Protein AF-0000000078593266 (afdb_homodimer)

Secondary structure (DSSP, 8-state):
--EEEEEE-TTS-GGG--HHHHHHHHH-SEEEEEHHHHHHTGGGSTTSEEEEE-TT-HHHHHHHHHHHTTTSEEEEEEB--/--EEEEEE-TTS-GGG--HHHHHHHHH-SEEEEEHHHHHHTGGGSTTSEEEEE-TT-HHHHHHHHHHHTTTSEEEEEEB--

Sequence (162 aa):
MGKLYIVGIGPGSIENMTLRAANAIEKSEIIIGYNKYLEMISQLIQGKEIFSTGMKGEIERCKKAIELSKSKIVSIVSTGDMGKLYIVGIGPGSIENMTLRAANAIEKSEIIIGYNKYLEMISQLIQGKEIFSTGMKGEIERCKKAIELSKSKIVSIVSTGD

Structure (mmCIF, N/CA/C/O backbone):
data_AF-0000000078593266-model_v1
#
loop_
_entity.id
_entity.type
_entity.pdbx_description
1 polymer 'Cobalt-precorrin-3b C17-methyltransferase'
#
loop_
_atom_site.group_PDB
_atom_site.id
_atom_site.type_symbol
_atom_site.label_atom_id
_atom_site.label_alt_id
_atom_site.label_comp_id
_atom_site.label_asym_id
_atom_site.label_entity_id
_atom_site.label_seq_id
_atom_site.pdbx_PDB_ins_code
_atom_site.Cartn_x
_atom_site.Cartn_y
_atom_site.Cartn_z
_atom_site.occupancy
_atom_site.B_iso_or_equiv
_atom_site.auth_seq_id
_atom_site.auth_comp_id
_atom_site.auth_asym_id
_atom_site.auth_atom_id
_atom_site.pdbx_PDB_model_num
ATOM 1 N N . MET A 1 1 ? -6.539 -20.094 1.615 1 81.06 1 MET A N 1
ATOM 2 C CA . MET A 1 1 ? -7.168 -18.844 2.025 1 81.06 1 MET A CA 1
ATOM 3 C C . MET A 1 1 ? -6.434 -17.641 1.439 1 81.06 1 MET A C 1
ATOM 5 O O . MET A 1 1 ? -5.227 -17.703 1.199 1 81.06 1 MET A O 1
ATOM 9 N N . GLY A 1 2 ? -7.207 -16.562 0.859 1 94.44 2 GLY A N 1
ATOM 10 C CA . GLY A 1 2 ? -6.605 -15.414 0.204 1 94.44 2 GLY A CA 1
ATOM 11 C C . GLY A 1 2 ? -5.852 -14.508 1.161 1 94.44 2 GLY A C 1
ATOM 12 O O . GLY A 1 2 ? -6.004 -14.617 2.379 1 94.44 2 GLY A O 1
ATOM 13 N N . LYS A 1 3 ? -4.93 -13.781 0.673 1 95.94 3 LYS A N 1
ATOM 14 C CA . LYS A 1 3 ? -4.098 -12.867 1.45 1 95.94 3 LYS A CA 1
ATOM 15 C C . LYS A 1 3 ? -3.729 -11.633 0.633 1 95.94 3 LYS A C 1
ATOM 17 O O . LYS A 1 3 ? -3.504 -11.727 -0.576 1 95.94 3 LYS A O 1
ATOM 22 N N . LEU A 1 4 ? -3.686 -10.578 1.435 1 96.75 4 LEU A N 1
ATOM 23 C CA . LEU A 1 4 ? -3.254 -9.328 0.816 1 96.75 4 LEU A CA 1
ATOM 24 C C . LEU A 1 4 ? -2.014 -8.781 1.511 1 96.75 4 LEU A C 1
ATOM 26 O O . LEU A 1 4 ? -1.978 -8.68 2.738 1 96.75 4 LEU A O 1
ATOM 30 N N . TYR A 1 5 ? -0.986 -8.438 0.732 1 94.75 5 TYR A N 1
ATOM 31 C CA . TYR A 1 5 ? 0.208 -7.734 1.183 1 94.75 5 TYR A CA 1
ATOM 32 C C . TYR A 1 5 ? 0.279 -6.34 0.574 1 94.75 5 TYR A C 1
ATOM 34 O O . TYR A 1 5 ? -0.043 -6.148 -0.601 1 94.75 5 TYR A O 1
ATOM 42 N N . ILE A 1 6 ? 0.629 -5.43 1.397 1 94.25 6 ILE A N 1
ATOM 43 C CA . 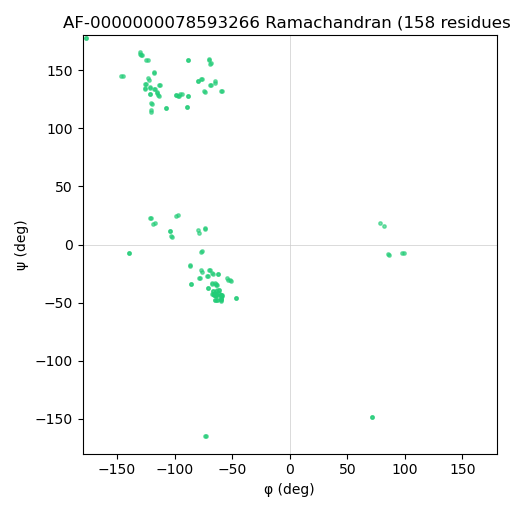ILE A 1 6 ? 1.047 -4.125 0.892 1 94.25 6 ILE A CA 1
ATOM 44 C C . ILE A 1 6 ? 2.559 -3.973 1.049 1 94.25 6 ILE A C 1
ATOM 46 O O . ILE A 1 6 ? 3.074 -3.951 2.168 1 94.25 6 ILE A O 1
ATOM 50 N N . VAL A 1 7 ? 3.215 -3.824 -0.114 1 91.44 7 VAL A N 1
ATOM 51 C CA . VAL A 1 7 ? 4.664 -4 -0.148 1 91.44 7 VAL A CA 1
ATOM 52 C C . VAL A 1 7 ? 5.328 -2.713 -0.63 1 91.44 7 VAL A C 1
ATOM 54 O O . VAL A 1 7 ? 5.059 -2.244 -1.738 1 91.44 7 VAL A O 1
ATOM 57 N N . GLY A 1 8 ? 6.168 -2.227 0.227 1 90.06 8 GLY A N 1
ATOM 58 C CA . GLY A 1 8 ? 7.074 -1.179 -0.214 1 90.06 8 GLY A CA 1
ATOM 59 C C . GLY A 1 8 ? 8.367 -1.715 -0.793 1 90.06 8 GLY A C 1
ATOM 60 O O . GLY A 1 8 ? 9.109 -2.432 -0.115 1 90.06 8 GLY A O 1
ATOM 61 N N . ILE A 1 9 ? 8.688 -1.212 -2.047 1 86.06 9 ILE A N 1
ATOM 62 C CA . ILE A 1 9 ? 9.867 -1.791 -2.688 1 86.06 9 ILE A CA 1
ATOM 63 C C . ILE A 1 9 ? 11.039 -0.816 -2.594 1 86.06 9 ILE A C 1
ATOM 65 O O . ILE A 1 9 ? 12.055 -0.994 -3.266 1 86.06 9 ILE A O 1
ATOM 69 N N . GLY A 1 10 ? 10.883 0.194 -1.8 1 77.56 10 GLY A N 1
ATOM 70 C CA . GLY A 1 10 ? 11.969 1.137 -1.612 1 77.56 10 GLY A CA 1
ATOM 71 C C . GLY A 1 10 ? 12.219 2.01 -2.828 1 77.56 10 GLY A C 1
ATOM 72 O O . GLY A 1 10 ? 11.281 2.398 -3.521 1 77.56 10 GLY A O 1
ATOM 73 N N . PRO A 1 11 ? 13.539 2.434 -3.051 1 73 11 PRO A N 1
ATOM 74 C CA . PRO A 1 11 ? 13.844 3.348 -4.152 1 73 11 PRO A CA 1
ATOM 75 C C . PRO A 1 11 ? 13.789 2.666 -5.52 1 73 11 PRO A C 1
ATOM 77 O O . PRO A 1 11 ? 14.133 3.275 -6.531 1 73 11 PRO A O 1
ATOM 80 N N . GLY A 1 12 ? 13.195 1.419 -5.586 1 69.44 12 GLY A N 1
ATOM 81 C CA . GLY A 1 12 ? 12.977 0.8 -6.883 1 69.44 12 GLY A CA 1
ATOM 82 C C . GLY A 1 12 ? 14.031 -0.229 -7.242 1 69.44 12 GLY A C 1
ATOM 83 O O . GLY A 1 12 ? 13.977 -0.83 -8.32 1 69.44 12 GLY A O 1
ATOM 84 N N . SER A 1 13 ? 15.047 -0.295 -6.41 1 72.94 13 SER A N 1
ATOM 85 C CA . SER A 1 13 ? 16.016 -1.334 -6.734 1 72.94 13 SER A CA 1
ATOM 86 C C . SER A 1 13 ? 15.742 -2.613 -5.953 1 72.94 13 SER A C 1
ATOM 88 O O . SER A 1 13 ? 15.484 -2.566 -4.746 1 72.94 13 SER A O 1
ATOM 90 N N . ILE A 1 14 ? 15.711 -3.674 -6.746 1 80.38 14 ILE A N 1
ATOM 91 C CA . ILE A 1 14 ? 15.523 -4.992 -6.156 1 80.38 14 ILE A CA 1
ATOM 92 C C . ILE A 1 14 ? 16.578 -5.227 -5.066 1 80.38 14 ILE A C 1
ATOM 94 O O . ILE A 1 14 ? 16.281 -5.844 -4.039 1 80.38 14 ILE A O 1
ATOM 98 N N . GLU A 1 15 ? 17.688 -4.543 -5.328 1 78.5 15 GLU A N 1
ATOM 99 C CA . GLU A 1 15 ? 18.797 -4.73 -4.402 1 78.5 15 GLU A CA 1
ATOM 100 C C . GLU A 1 15 ? 18.5 -4.098 -3.047 1 78.5 15 GLU A C 1
ATOM 102 O O . GLU A 1 15 ? 19.078 -4.488 -2.031 1 78.5 15 GLU A O 1
ATOM 107 N N . ASN A 1 16 ? 17.641 -3.209 -3.014 1 75.94 16 ASN A N 1
ATOM 108 C CA . ASN A 1 16 ? 17.359 -2.486 -1.781 1 75.94 16 ASN A CA 1
ATOM 109 C C . ASN A 1 16 ? 16.062 -2.975 -1.139 1 75.94 16 ASN A C 1
ATOM 111 O O . ASN A 1 16 ? 15.617 -2.426 -0.13 1 75.94 16 ASN A O 1
ATOM 115 N N . MET A 1 17 ? 15.578 -4.02 -1.746 1 83.06 17 MET A N 1
ATOM 116 C CA . MET A 1 17 ? 14.32 -4.547 -1.216 1 83.06 17 MET A CA 1
ATOM 117 C C . MET A 1 17 ? 14.57 -5.402 0.022 1 83.06 17 MET A C 1
ATOM 119 O O . MET A 1 17 ? 15.562 -6.141 0.083 1 83.06 17 MET A O 1
ATOM 123 N N . THR A 1 18 ? 13.68 -5.234 0.927 1 83.38 18 THR A N 1
ATOM 124 C CA . THR A 1 18 ? 13.781 -6.07 2.117 1 83.38 18 THR A CA 1
ATOM 125 C C . THR A 1 18 ? 13.438 -7.52 1.792 1 83.38 18 THR A C 1
ATOM 127 O O . THR A 1 18 ? 12.734 -7.789 0.814 1 83.38 18 THR A O 1
ATOM 130 N N . LEU A 1 19 ? 13.898 -8.367 2.664 1 85.25 19 LEU A N 1
ATOM 131 C CA . LEU A 1 19 ? 13.562 -9.781 2.496 1 85.25 19 LEU A CA 1
ATOM 132 C C . LEU A 1 19 ? 12.062 -10 2.633 1 85.25 19 LEU A C 1
ATOM 134 O O . LEU A 1 19 ? 11.484 -10.812 1.913 1 85.25 19 LEU A O 1
ATOM 138 N N . ARG A 1 20 ? 11.508 -9.258 3.461 1 85.5 20 ARG A N 1
ATOM 139 C CA . ARG A 1 20 ? 10.07 -9.391 3.674 1 85.5 20 ARG A CA 1
ATOM 140 C C . ARG A 1 20 ? 9.297 -9.016 2.418 1 85.5 20 ARG A C 1
ATOM 142 O O . ARG A 1 20 ? 8.352 -9.711 2.033 1 85.5 20 ARG A O 1
ATOM 149 N N . ALA A 1 21 ? 9.68 -7.898 1.872 1 89.69 21 ALA A N 1
ATOM 150 C CA . ALA A 1 21 ? 9.039 -7.465 0.631 1 89.69 21 ALA A CA 1
ATOM 151 C C . ALA A 1 21 ? 9.227 -8.5 -0.472 1 89.69 21 ALA A C 1
ATOM 153 O O . ALA A 1 21 ? 8.266 -8.859 -1.165 1 89.69 21 ALA A O 1
ATOM 154 N N . ALA A 1 22 ? 10.453 -8.992 -0.574 1 90.94 22 ALA A N 1
ATOM 155 C CA . ALA A 1 22 ? 10.766 -9.992 -1.594 1 90.94 22 ALA A CA 1
ATOM 156 C C . ALA A 1 22 ? 9.961 -11.266 -1.379 1 90.94 22 ALA A C 1
ATOM 158 O O . ALA A 1 22 ? 9.422 -11.836 -2.33 1 90.94 22 ALA A O 1
ATOM 159 N N . ASN A 1 23 ? 9.844 -11.656 -0.18 1 92.88 23 ASN A N 1
ATOM 160 C CA . ASN A 1 23 ? 9.102 -12.867 0.154 1 92.88 23 ASN A CA 1
ATOM 161 C C . ASN A 1 23 ? 7.613 -12.719 -0.155 1 92.88 23 ASN A C 1
ATOM 163 O O . ASN A 1 23 ? 6.984 -13.648 -0.665 1 92.88 23 ASN A O 1
ATOM 167 N N . ALA A 1 24 ? 7.082 -11.578 0.2 1 93.75 24 ALA A N 1
ATOM 168 C CA . ALA A 1 24 ? 5.672 -11.312 -0.082 1 93.75 24 ALA A CA 1
ATOM 169 C C . ALA A 1 24 ? 5.387 -11.398 -1.579 1 93.75 24 ALA A C 1
ATOM 171 O O . ALA A 1 24 ? 4.402 -12.008 -1.999 1 93.75 24 ALA A O 1
ATOM 172 N N . ILE A 1 25 ? 6.262 -10.805 -2.328 1 95.06 25 ILE A N 1
ATOM 173 C CA . ILE A 1 25 ? 6.117 -10.805 -3.781 1 95.06 25 ILE A CA 1
ATOM 174 C C . ILE A 1 25 ? 6.23 -12.227 -4.309 1 95.06 25 ILE A C 1
ATOM 176 O O . ILE A 1 25 ? 5.426 -12.656 -5.145 1 95.06 25 ILE A O 1
ATOM 180 N N . GLU A 1 26 ? 7.168 -12.914 -3.793 1 95.5 26 GLU A N 1
ATOM 181 C CA . GLU A 1 26 ? 7.379 -14.289 -4.234 1 95.5 26 GLU A CA 1
ATOM 182 C C . GLU A 1 26 ? 6.16 -15.156 -3.941 1 95.5 26 GLU A C 1
ATOM 184 O O . GLU A 1 26 ? 5.738 -15.953 -4.785 1 95.5 26 GLU A O 1
ATOM 189 N N . LYS A 1 27 ? 5.574 -14.969 -2.879 1 96.5 2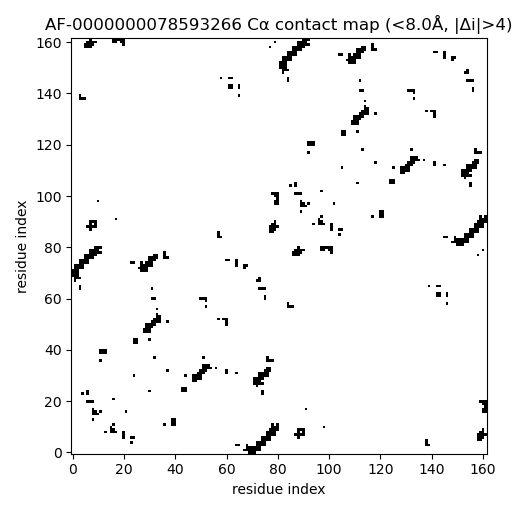7 LYS A N 1
ATOM 190 C CA . LYS A 1 27 ? 4.453 -15.797 -2.432 1 96.5 27 LYS A CA 1
ATOM 191 C C . LYS A 1 27 ? 3.168 -15.422 -3.168 1 96.5 27 LYS A C 1
ATOM 193 O O . LYS A 1 27 ? 2.225 -16.219 -3.217 1 96.5 27 LYS A O 1
ATOM 198 N N . SER A 1 28 ? 3.148 -14.258 -3.672 1 97.56 28 SER A N 1
ATOM 199 C CA . SER A 1 28 ? 1.918 -13.75 -4.27 1 97.56 28 SER A CA 1
ATOM 200 C C . SER A 1 28 ? 1.68 -14.359 -5.648 1 97.56 28 SER A C 1
ATOM 202 O O . SER A 1 28 ? 2.623 -14.555 -6.418 1 97.56 28 SER A O 1
ATOM 204 N N . GLU A 1 29 ? 0.451 -14.602 -5.871 1 98.12 29 GLU A N 1
ATOM 205 C CA . GLU A 1 29 ? 0.023 -15.078 -7.18 1 98.12 29 GLU A CA 1
ATOM 206 C C . GLU A 1 29 ? -0.237 -13.922 -8.133 1 98.12 29 GLU A C 1
ATOM 208 O O . GLU A 1 29 ? -0.084 -14.062 -9.352 1 98.12 29 GLU A O 1
ATOM 213 N N . ILE A 1 30 ? -0.701 -12.875 -7.574 1 98.5 30 ILE A N 1
ATOM 214 C CA . ILE A 1 30 ? -1.062 -11.688 -8.344 1 98.5 30 ILE A CA 1
ATOM 215 C C . ILE A 1 30 ? -0.337 -10.469 -7.773 1 98.5 30 ILE A C 1
ATOM 217 O O . ILE A 1 30 ? -0.286 -10.281 -6.555 1 98.5 30 ILE A O 1
ATOM 221 N N . ILE A 1 31 ? 0.211 -9.711 -8.688 1 98.12 31 ILE A N 1
ATOM 222 C CA . ILE A 1 31 ? 0.879 -8.469 -8.32 1 98.12 31 ILE A CA 1
ATOM 223 C C . ILE A 1 31 ? 0.11 -7.277 -8.891 1 98.12 31 ILE A C 1
ATOM 225 O O . ILE A 1 31 ? -0.192 -7.242 -10.086 1 98.12 31 ILE A O 1
ATOM 229 N N . ILE A 1 32 ? -0.201 -6.344 -8.016 1 98 32 ILE A N 1
ATOM 230 C CA . ILE A 1 32 ? -0.915 -5.125 -8.383 1 98 32 ILE A CA 1
ATOM 231 C C . ILE A 1 32 ? -0.031 -3.908 -8.117 1 98 32 ILE A C 1
ATOM 233 O O . ILE A 1 32 ? 0.62 -3.824 -7.07 1 98 32 ILE A O 1
ATOM 237 N N . GLY A 1 33 ? 0.028 -3 -9.078 1 96.12 33 GLY A N 1
ATOM 238 C CA . GLY A 1 33 ? 0.833 -1.816 -8.828 1 96.12 33 GLY A CA 1
ATOM 239 C C . GLY A 1 33 ? 0.78 -0.805 -9.953 1 96.12 33 GLY A C 1
ATOM 240 O O . GLY A 1 33 ? 0.027 -0.977 -10.914 1 96.12 33 GLY A O 1
ATOM 241 N N . TYR A 1 34 ? 1.486 0.307 -9.695 1 94.75 34 TYR A N 1
ATOM 242 C CA . TYR A 1 34 ? 1.728 1.329 -10.703 1 94.75 34 TYR A CA 1
ATOM 243 C C . TYR A 1 34 ? 2.662 0.812 -11.789 1 94.75 34 TYR A C 1
ATOM 245 O O . TYR A 1 34 ? 3.664 0.156 -11.492 1 94.75 34 TYR A O 1
ATOM 253 N N . ASN A 1 35 ? 2.326 1.12 -12.992 1 95.75 35 ASN A N 1
ATOM 254 C CA . ASN A 1 35 ? 3.102 0.628 -14.125 1 95.75 35 ASN A CA 1
ATOM 255 C C . ASN A 1 35 ? 4.598 0.816 -13.906 1 95.75 35 ASN A C 1
ATOM 257 O O . ASN A 1 35 ? 5.383 -0.117 -14.094 1 95.75 35 ASN A O 1
ATOM 261 N N . LYS A 1 36 ? 4.98 1.926 -13.484 1 91.69 36 LYS A N 1
ATOM 262 C CA . LYS A 1 36 ? 6.391 2.268 -13.328 1 91.69 36 LYS A CA 1
ATOM 263 C C . LYS A 1 36 ? 7.043 1.426 -12.234 1 91.69 36 LYS A C 1
ATOM 265 O O . LYS A 1 36 ? 8.18 0.975 -12.391 1 91.69 36 LYS A O 1
ATOM 270 N N . TYR A 1 37 ? 6.34 1.218 -11.188 1 91.44 37 TYR A N 1
ATOM 271 C CA . TYR A 1 37 ? 6.898 0.445 -10.086 1 91.44 37 TYR A CA 1
ATOM 272 C C . TYR A 1 37 ? 7.023 -1.026 -10.453 1 91.44 37 TYR A C 1
ATOM 274 O O . TYR A 1 37 ? 7.996 -1.687 -10.086 1 91.44 37 TYR A O 1
ATOM 282 N N . LEU A 1 38 ? 6.07 -1.496 -11.172 1 95 38 LEU A N 1
ATOM 283 C CA . LEU A 1 38 ? 6.102 -2.891 -11.602 1 95 38 LEU A CA 1
ATOM 284 C C . LEU A 1 38 ? 7.234 -3.131 -12.594 1 95 38 LEU A C 1
ATOM 286 O O . LEU A 1 38 ? 7.859 -4.195 -12.578 1 95 38 LEU A O 1
ATOM 290 N N . GLU A 1 39 ? 7.48 -2.104 -13.383 1 94.25 39 GLU A N 1
ATOM 291 C CA . GLU A 1 39 ? 8.609 -2.199 -14.305 1 94.25 39 GLU A CA 1
ATOM 292 C C . GLU A 1 39 ? 9.93 -2.303 -13.539 1 94.25 39 GLU A C 1
ATOM 294 O O . GLU A 1 39 ? 10.836 -3.033 -13.953 1 94.25 39 GLU A O 1
ATOM 299 N N . MET A 1 40 ? 10.055 -1.699 -12.445 1 91.31 40 MET A N 1
ATOM 300 C CA . MET A 1 40 ? 11.266 -1.677 -11.641 1 91.31 40 MET A CA 1
ATOM 301 C C . MET A 1 40 ? 11.578 -3.061 -11.078 1 91.31 40 MET A C 1
ATOM 303 O O . MET A 1 40 ? 12.734 -3.377 -10.789 1 91.31 40 MET A O 1
ATOM 307 N N . ILE A 1 41 ? 10.531 -3.834 -10.953 1 92.81 41 ILE A N 1
ATOM 308 C CA . ILE A 1 41 ? 10.758 -5.137 -10.336 1 92.81 41 ILE A CA 1
ATOM 309 C C . ILE A 1 41 ? 10.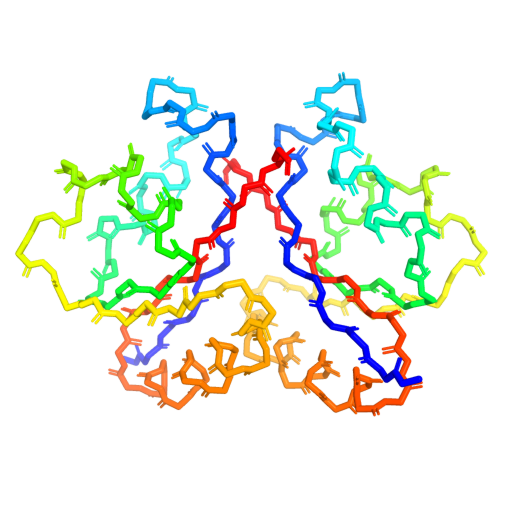352 -6.246 -11.305 1 92.81 41 ILE A C 1
ATOM 311 O O . ILE A 1 41 ? 9.914 -7.316 -10.883 1 92.81 41 ILE A O 1
ATOM 315 N N . SER A 1 42 ? 10.336 -5.973 -12.547 1 94.88 42 SER A N 1
ATOM 316 C CA . SER A 1 42 ? 9.844 -6.875 -13.578 1 94.88 42 SER A CA 1
ATOM 317 C C . SER A 1 42 ? 10.5 -8.25 -13.469 1 94.88 42 SER A C 1
ATOM 319 O O . SER A 1 42 ? 9.844 -9.273 -13.688 1 94.88 42 SER A O 1
ATOM 321 N N . GLN A 1 43 ? 11.695 -8.375 -13.008 1 94.69 43 GLN A N 1
ATOM 322 C CA . GLN A 1 43 ? 12.422 -9.633 -12.906 1 94.69 43 GLN A CA 1
ATOM 323 C C . GLN A 1 43 ? 11.844 -10.516 -11.797 1 94.69 43 GLN A C 1
ATOM 325 O O . GLN A 1 43 ? 11.922 -11.742 -11.867 1 94.69 43 GLN A O 1
ATOM 330 N N . LEU A 1 44 ? 11.273 -9.906 -10.844 1 94.31 44 LEU A N 1
ATOM 331 C CA . LEU A 1 44 ? 10.773 -10.633 -9.688 1 94.31 44 LEU A CA 1
ATOM 332 C C . LEU A 1 44 ? 9.352 -11.141 -9.938 1 94.31 44 LEU A C 1
ATOM 334 O O . LEU A 1 44 ? 8.859 -12.008 -9.211 1 94.31 44 LEU A O 1
ATOM 338 N N . ILE A 1 45 ? 8.742 -10.562 -10.922 1 96.62 45 ILE A N 1
ATOM 339 C CA . ILE A 1 45 ? 7.324 -10.875 -11.023 1 96.62 45 ILE A CA 1
ATOM 340 C C . ILE A 1 45 ? 7.039 -11.57 -12.359 1 96.62 45 ILE A C 1
ATOM 342 O O . ILE A 1 45 ? 5.898 -11.602 -12.82 1 96.62 45 ILE A O 1
ATOM 346 N N . GLN A 1 46 ? 8.062 -12.062 -12.953 1 95.75 46 GLN A N 1
ATOM 347 C CA . GLN A 1 46 ? 7.898 -12.82 -14.188 1 95.75 46 GLN A 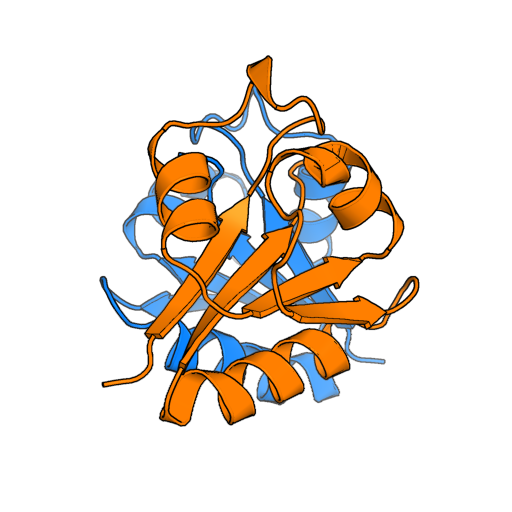CA 1
ATOM 348 C C . GLN A 1 46 ? 6.996 -14.031 -13.977 1 95.75 46 GLN A C 1
ATOM 350 O O . GLN A 1 46 ? 7.16 -14.773 -13 1 95.75 46 GLN A O 1
ATOM 355 N N . GLY A 1 47 ? 6.051 -14.156 -14.891 1 96.06 47 GLY A N 1
ATOM 356 C CA . GLY A 1 47 ? 5.184 -15.328 -14.852 1 96.06 47 GLY A CA 1
ATOM 357 C C . GLY A 1 47 ? 3.992 -15.148 -13.922 1 96.06 47 GLY A C 1
ATOM 358 O O . GLY A 1 47 ? 3.123 -16.016 -13.852 1 96.06 47 GLY A O 1
ATOM 359 N N . LYS A 1 48 ? 4.023 -14.141 -13.234 1 97.88 48 LYS A N 1
ATOM 360 C CA . LYS A 1 48 ? 2.898 -13.891 -12.336 1 97.88 48 LYS A CA 1
ATOM 361 C C . LYS A 1 48 ? 1.799 -13.102 -13.039 1 97.88 48 LYS A C 1
ATOM 363 O O . LYS A 1 48 ? 2.049 -12.445 -14.055 1 97.88 48 LYS A O 1
ATOM 368 N N . GLU A 1 49 ? 0.609 -13.211 -12.477 1 98.25 49 GLU A N 1
ATOM 369 C CA . GLU A 1 49 ? -0.479 -12.359 -12.938 1 98.25 49 GLU A CA 1
ATOM 370 C C . GLU A 1 49 ? -0.302 -10.922 -12.453 1 98.25 49 GLU A C 1
ATOM 372 O O . GLU A 1 49 ? -0.019 -10.688 -11.273 1 98.25 49 G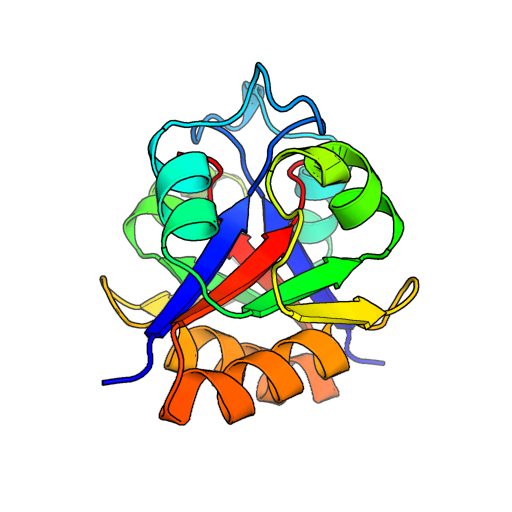LU A O 1
ATOM 377 N N . ILE A 1 50 ? -0.459 -9.984 -13.469 1 98.25 50 ILE A N 1
ATOM 378 C CA . ILE A 1 50 ? -0.188 -8.586 -13.148 1 98.25 50 ILE A CA 1
ATOM 379 C C . ILE A 1 50 ? -1.438 -7.746 -13.406 1 98.25 50 ILE A C 1
ATOM 381 O O . ILE A 1 50 ? -2.119 -7.926 -14.422 1 98.25 50 ILE A O 1
ATOM 385 N N . PHE A 1 51 ? -1.767 -6.855 -12.484 1 98.12 51 PHE A N 1
ATOM 386 C CA . PHE A 1 51 ? -2.725 -5.77 -12.664 1 98.12 51 PHE A CA 1
ATOM 387 C C . PHE A 1 51 ? -2.059 -4.418 -12.43 1 98.12 51 PHE A C 1
ATOM 389 O O . PHE A 1 51 ? -1.588 -4.133 -11.328 1 98.12 51 PHE A O 1
ATOM 396 N N . SER A 1 52 ? -1.995 -3.672 -13.484 1 97.06 52 SER A N 1
ATOM 397 C CA . SER A 1 52 ? -1.279 -2.402 -13.398 1 97.06 52 SER A CA 1
ATOM 398 C C . SER A 1 52 ? -2.188 -1.232 -13.766 1 97.06 52 SER A C 1
ATOM 400 O O . SER A 1 52 ? -3.123 -1.388 -14.555 1 97.06 52 SER A O 1
ATOM 402 N N . THR A 1 53 ? -2.045 -0.204 -13.102 1 95.62 53 THR A N 1
ATOM 403 C CA . THR A 1 53 ? -2.729 1.046 -13.422 1 95.62 53 THR A CA 1
ATOM 404 C C . THR A 1 53 ? -1.723 2.178 -13.617 1 95.62 53 THR A C 1
ATOM 406 O O . THR A 1 53 ? -0.553 2.045 -13.25 1 95.62 53 THR A O 1
ATOM 409 N N . GLY A 1 54 ? -2.23 3.225 -14.352 1 91.75 54 GLY A N 1
ATOM 410 C CA . GLY A 1 54 ? -1.429 4.438 -14.43 1 91.75 54 GLY A CA 1
ATOM 411 C C . GLY A 1 54 ? -1.411 5.227 -13.133 1 91.75 54 GLY A C 1
ATOM 412 O O . GLY A 1 54 ? -1.806 4.715 -12.086 1 91.75 54 GLY A O 1
ATOM 413 N N . MET A 1 55 ? -0.943 6.488 -13.406 1 84.06 55 MET A N 1
ATOM 414 C CA . MET A 1 55 ? -0.89 7.41 -12.273 1 84.06 55 MET A CA 1
ATOM 415 C C . MET A 1 55 ? -2.291 7.719 -11.758 1 84.06 55 MET A C 1
ATOM 417 O O . MET A 1 55 ? -3.254 7.719 -12.523 1 84.06 55 MET A O 1
ATOM 421 N N . LYS A 1 56 ? -2.637 7.805 -10.539 1 84.06 56 LYS A N 1
ATOM 422 C CA . LYS A 1 56 ? -3.889 8.172 -9.883 1 84.06 56 LYS A CA 1
ATOM 423 C C . LYS A 1 56 ? -4.852 6.992 -9.828 1 84.06 56 LYS A C 1
ATOM 425 O O . LYS A 1 56 ? -6.066 7.18 -9.734 1 84.06 56 LYS A O 1
ATOM 430 N N . GLY A 1 57 ? -4.328 5.816 -10.047 1 93.19 57 GLY A N 1
ATOM 431 C CA . GLY A 1 57 ? -5.164 4.629 -10.016 1 93.19 57 GLY A CA 1
ATOM 432 C C . GLY A 1 57 ? -5.121 3.908 -8.68 1 93.19 57 GLY A C 1
ATOM 433 O O . GLY A 1 57 ? -5.23 2.68 -8.625 1 93.19 57 GLY A O 1
ATOM 434 N N . GLU A 1 58 ? -4.828 4.555 -7.613 1 93.88 58 GLU A N 1
ATOM 435 C CA . GLU A 1 58 ? -4.66 3.93 -6.305 1 93.88 58 GLU A CA 1
ATOM 436 C C . GLU A 1 58 ? -5.961 3.295 -5.82 1 93.88 58 GLU A C 1
ATOM 438 O O . GLU A 1 58 ? -5.953 2.188 -5.277 1 93.88 58 GLU A O 1
ATOM 443 N N . ILE A 1 59 ? -7.086 3.963 -6.055 1 94.88 59 ILE A N 1
ATOM 444 C CA . ILE A 1 59 ? -8.375 3.438 -5.621 1 94.88 59 ILE A CA 1
ATOM 445 C C . ILE A 1 59 ? -8.688 2.148 -6.379 1 94.88 59 ILE A C 1
ATOM 447 O O . ILE A 1 59 ? -9.07 1.144 -5.773 1 94.88 59 ILE A O 1
ATOM 451 N N . GLU A 1 60 ? -8.414 2.217 -7.621 1 96 60 GLU A N 1
ATOM 452 C CA . GLU A 1 60 ? -8.648 1.032 -8.445 1 96 60 GLU A CA 1
ATOM 453 C C . GLU A 1 60 ? -7.754 -0.126 -8.008 1 96 60 GLU A C 1
ATOM 455 O O . GLU A 1 60 ? -8.211 -1.27 -7.926 1 96 60 GLU A O 1
ATOM 460 N N . ARG A 1 61 ? -6.523 0.144 -7.754 1 97 61 ARG A N 1
ATOM 461 C CA . ARG A 1 61 ? -5.59 -0.883 -7.301 1 97 61 ARG A CA 1
ATOM 462 C C . ARG A 1 61 ? -6.062 -1.518 -6 1 97 61 ARG A C 1
ATOM 464 O O . ARG A 1 61 ? -6.043 -2.742 -5.855 1 97 61 ARG A O 1
ATOM 471 N N . CYS A 1 62 ? -6.512 -0.731 -5.082 1 96.94 62 CYS A N 1
ATOM 472 C CA . CYS A 1 62 ? -6.977 -1.244 -3.799 1 96.94 62 CYS A CA 1
ATOM 473 C C . CYS A 1 62 ? -8.242 -2.074 -3.969 1 96.94 62 CYS A C 1
ATOM 475 O O . CYS A 1 62 ? -8.383 -3.133 -3.354 1 96.94 62 CYS A O 1
ATOM 477 N N . LYS A 1 63 ? -9.156 -1.599 -4.789 1 97.19 63 LYS A N 1
ATOM 478 C CA . LYS A 1 63 ? -10.383 -2.348 -5.023 1 97.19 63 LYS A CA 1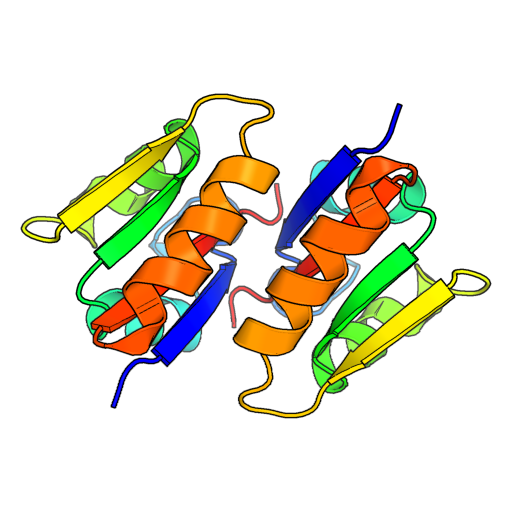
ATOM 479 C C . LYS A 1 63 ? -10.086 -3.725 -5.609 1 97.19 63 LYS A C 1
ATOM 481 O O . LYS A 1 63 ? -10.617 -4.734 -5.137 1 97.19 63 LYS A O 1
ATOM 486 N N . LYS A 1 64 ? -9.242 -3.699 -6.578 1 97.69 64 LYS A N 1
ATOM 487 C CA . LYS A 1 64 ? -8.883 -4.953 -7.23 1 97.69 64 LYS A CA 1
ATOM 488 C C . LYS A 1 64 ? -8.156 -5.887 -6.266 1 97.69 64 LYS A C 1
ATOM 490 O O . LYS A 1 64 ? -8.398 -7.094 -6.262 1 97.69 64 LYS A O 1
ATOM 495 N N . ALA A 1 65 ? -7.281 -5.332 -5.5 1 97.75 65 ALA A N 1
ATOM 496 C CA . ALA A 1 65 ? -6.535 -6.117 -4.516 1 97.75 65 ALA A CA 1
ATOM 497 C C . ALA A 1 65 ? -7.477 -6.793 -3.525 1 97.75 65 ALA A C 1
ATOM 499 O O . ALA A 1 65 ? -7.32 -7.977 -3.221 1 97.75 65 ALA A O 1
ATOM 500 N N . ILE A 1 66 ? -8.453 -6.074 -3.066 1 97.5 66 ILE A N 1
ATOM 501 C CA . ILE A 1 66 ? -9.422 -6.617 -2.117 1 97.5 66 ILE A CA 1
ATOM 502 C C . ILE A 1 66 ? -10.195 -7.762 -2.764 1 97.5 66 ILE A C 1
ATOM 504 O O . ILE A 1 66 ? -10.344 -8.836 -2.172 1 97.5 66 ILE A O 1
ATOM 508 N N . GLU A 1 67 ? -10.625 -7.504 -3.896 1 97.62 67 GLU A N 1
ATOM 509 C CA . GLU A 1 67 ? -11.422 -8.492 -4.613 1 97.62 67 GLU A CA 1
ATOM 510 C C . GLU A 1 67 ? -10.648 -9.781 -4.828 1 97.62 67 GLU A C 1
ATOM 512 O O . GLU A 1 67 ? -11.133 -10.867 -4.512 1 97.62 67 GLU A O 1
ATOM 517 N N . LEU A 1 68 ? -9.484 -9.703 -5.27 1 97.69 68 LEU A N 1
ATOM 518 C CA . LEU A 1 68 ? -8.703 -10.867 -5.672 1 97.69 68 LEU A CA 1
ATOM 519 C C . LEU A 1 68 ? -8.125 -11.586 -4.453 1 97.69 68 LEU A C 1
ATOM 521 O O . LEU A 1 68 ? -7.926 -12.797 -4.48 1 97.69 68 LEU A O 1
ATOM 525 N N . SER A 1 69 ? -7.895 -10.82 -3.445 1 97.69 69 SER A N 1
ATOM 526 C CA . SER A 1 69 ? -7.262 -11.406 -2.268 1 97.69 69 SER A CA 1
ATOM 527 C C . SER A 1 69 ? -8.25 -12.227 -1.452 1 97.69 69 SER A C 1
ATOM 529 O O . SER A 1 69 ? -7.879 -12.852 -0.461 1 97.69 69 SER A O 1
ATOM 531 N N . LYS A 1 70 ? -9.492 -12.172 -1.875 1 95.81 70 LYS A N 1
ATOM 532 C CA . LYS A 1 70 ? -10.492 -13.016 -1.22 1 95.81 70 LYS A CA 1
ATOM 533 C C . LYS A 1 70 ? -10.156 -14.5 -1.396 1 95.81 70 LYS A C 1
ATOM 535 O O . LYS A 1 70 ? -10.5 -15.32 -0.544 1 95.81 70 LYS A O 1
ATOM 540 N N . SER A 1 71 ? -9.445 -14.812 -2.438 1 97.06 71 SER A N 1
ATOM 541 C CA . SER A 1 71 ? -9.203 -16.219 -2.709 1 97.06 71 SER A CA 1
ATOM 542 C C . SER A 1 71 ? -7.77 -16.453 -3.168 1 97.06 71 SER A C 1
ATOM 544 O O . SER A 1 71 ? -7.348 -17.609 -3.344 1 97.06 71 SER A O 1
ATOM 546 N N . LYS A 1 72 ? -7.008 -15.43 -3.396 1 97.94 72 LYS A N 1
ATOM 547 C CA . LYS A 1 72 ? -5.637 -15.539 -3.891 1 97.94 72 LYS A CA 1
ATOM 548 C C . LYS A 1 72 ? -4.676 -14.734 -3.02 1 97.94 72 LYS A C 1
ATOM 550 O O . LYS A 1 72 ? -5.102 -13.891 -2.227 1 97.94 72 LYS A O 1
ATOM 555 N N . ILE A 1 73 ? -3.43 -15.031 -3.158 1 97.69 73 ILE A N 1
ATOM 556 C CA . ILE A 1 73 ? -2.398 -14.234 -2.504 1 97.69 73 ILE A CA 1
ATOM 557 C C . ILE A 1 73 ? -1.98 -13.086 -3.42 1 97.69 73 ILE A C 1
ATOM 559 O O . ILE A 1 73 ? -1.489 -13.312 -4.527 1 97.69 73 ILE A O 1
ATOM 563 N N . VAL A 1 74 ? -2.209 -11.852 -2.908 1 98.06 74 VAL A N 1
ATOM 564 C CA . VAL A 1 74 ? -2.029 -10.656 -3.725 1 98.06 74 VAL A CA 1
ATOM 565 C C . VAL A 1 74 ? -1.071 -9.695 -3.027 1 98.06 74 VAL A C 1
ATOM 567 O O . VAL A 1 74 ? -1.144 -9.508 -1.811 1 98.06 74 VAL A O 1
ATOM 570 N N . SER A 1 75 ? -0.175 -9.094 -3.791 1 96.75 75 SER A N 1
ATOM 571 C CA . SER A 1 75 ? 0.637 -7.98 -3.309 1 96.75 75 SER A CA 1
ATOM 572 C C . SER A 1 75 ? 0.329 -6.699 -4.07 1 96.75 75 SER A C 1
ATOM 574 O O . SER A 1 75 ? 0.318 -6.691 -5.305 1 96.75 75 SER A O 1
ATOM 576 N N . ILE A 1 76 ? 0.1 -5.637 -3.318 1 96.62 76 ILE A N 1
ATOM 577 C CA . ILE A 1 76 ? 0.126 -4.305 -3.914 1 96.62 76 ILE A CA 1
ATOM 578 C C . ILE A 1 76 ? 1.498 -3.67 -3.701 1 96.62 76 ILE A C 1
ATOM 580 O O . ILE A 1 76 ? 1.963 -3.547 -2.566 1 96.62 76 ILE A O 1
ATOM 584 N N . VAL A 1 77 ? 2.072 -3.215 -4.781 1 93.81 77 VAL A N 1
ATOM 585 C CA . VAL A 1 77 ? 3.43 -2.676 -4.746 1 93.81 77 VAL A CA 1
ATOM 586 C C . VAL A 1 77 ? 3.379 -1.151 -4.684 1 93.81 77 VAL A C 1
ATOM 588 O O . VAL A 1 77 ? 2.611 -0.519 -5.414 1 93.81 77 VAL A O 1
ATOM 591 N N . SER A 1 78 ? 4.09 -0.666 -3.738 1 90.38 78 SER A N 1
ATOM 592 C CA . SER A 1 78 ? 4.262 0.776 -3.604 1 90.38 78 SER A CA 1
ATOM 593 C C . SER A 1 78 ? 5.734 1.144 -3.463 1 90.38 78 SER A C 1
ATOM 595 O O . SER A 1 78 ? 6.598 0.265 -3.422 1 90.38 78 SER A O 1
ATOM 597 N N . THR A 1 79 ? 6.031 2.355 -3.617 1 79.69 79 THR A N 1
ATOM 598 C CA . THR A 1 79 ? 7.41 2.809 -3.453 1 79.69 79 THR A CA 1
ATOM 599 C C . THR A 1 79 ? 7.516 3.809 -2.307 1 79.69 79 THR A C 1
ATOM 601 O O . THR A 1 79 ? 6.5 4.312 -1.817 1 79.69 79 THR A O 1
ATOM 604 N N . GLY A 1 80 ? 8.633 3.764 -1.679 1 68.06 80 GLY A N 1
ATOM 605 C CA . GLY A 1 80 ? 8.961 4.84 -0.76 1 68.06 80 GLY A CA 1
ATOM 606 C C . GLY A 1 80 ? 9.477 6.086 -1.46 1 68.06 80 GLY A C 1
ATOM 607 O O . GLY A 1 80 ? 10.125 6.934 -0.838 1 68.06 80 GLY A O 1
ATOM 608 N N . ASP A 1 81 ? 9.352 6.188 -2.779 1 51.22 81 ASP A N 1
ATOM 609 C CA . ASP A 1 81 ? 9.922 7.344 -3.467 1 51.22 81 ASP A CA 1
ATOM 610 C C . ASP A 1 81 ? 8.836 8.375 -3.787 1 51.22 81 ASP A C 1
ATOM 612 O O . ASP A 1 81 ? 7.648 8.047 -3.809 1 51.22 81 ASP A O 1
ATOM 616 N N . MET B 1 1 ? -11.508 17.312 -3.715 1 80.88 1 MET B N 1
ATOM 617 C CA . MET B 1 1 ? -11.672 15.938 -4.176 1 80.88 1 MET B CA 1
ATOM 618 C C . MET B 1 1 ? -10.734 15 -3.426 1 80.88 1 MET B C 1
ATOM 620 O O . MET B 1 1 ? -9.656 15.406 -2.994 1 80.88 1 MET B O 1
ATOM 624 N N . GLY B 1 2 ? -11.242 13.719 -2.957 1 94.56 2 GLY B N 1
ATOM 625 C CA . GLY B 1 2 ? -10.461 12.789 -2.158 1 94.56 2 GLY B CA 1
ATOM 626 C C . GLY B 1 2 ? -9.32 12.148 -2.932 1 94.56 2 GLY B C 1
ATOM 627 O O . GLY B 1 2 ? -9.273 12.234 -4.16 1 94.56 2 GLY B O 1
ATOM 628 N N . LYS B 1 3 ? -8.344 11.727 -2.248 1 96.06 3 LYS B N 1
ATOM 629 C CA . LYS B 1 3 ? -7.156 11.102 -2.83 1 96.06 3 LYS B CA 1
ATOM 630 C C . LYS B 1 3 ? -6.617 10 -1.925 1 96.06 3 LYS B C 1
ATOM 632 O O . LYS B 1 3 ? -6.664 10.117 -0.698 1 96.06 3 LYS B O 1
ATOM 637 N N . LEU B 1 4 ? -6.113 9.016 -2.672 1 96.88 4 LEU B N 1
ATOM 638 C CA . LEU B 1 4 ? -5.473 7.922 -1.949 1 96.88 4 LEU B CA 1
ATOM 639 C C . LEU B 1 4 ? -4.02 7.762 -2.377 1 96.88 4 LEU B C 1
ATOM 641 O O . LEU B 1 4 ? -3.723 7.707 -3.574 1 96.88 4 LEU B O 1
ATOM 645 N N . TYR B 1 5 ? -3.125 7.703 -1.395 1 94.88 5 TYR B N 1
ATOM 646 C CA . TYR B 1 5 ? -1.717 7.375 -1.592 1 94.88 5 TYR B CA 1
ATOM 647 C C . TYR B 1 5 ? -1.371 6.043 -0.944 1 94.88 5 TYR B C 1
ATOM 649 O O . TYR B 1 5 ? -1.842 5.738 0.155 1 94.88 5 TYR B O 1
ATOM 657 N N . ILE B 1 6 ? -0.628 5.281 -1.645 1 94.38 6 ILE B N 1
ATOM 658 C CA . ILE B 1 6 ? 0.035 4.133 -1.037 1 94.38 6 ILE B CA 1
ATOM 659 C C . ILE B 1 6 ? 1.529 4.414 -0.897 1 94.38 6 ILE B C 1
ATOM 661 O O . ILE B 1 6 ? 2.234 4.566 -1.897 1 94.38 6 ILE B O 1
ATOM 665 N N . VAL B 1 7 ? 1.963 4.426 0.374 1 91.44 7 VAL B N 1
ATOM 666 C CA . VAL B 1 7 ? 3.27 5.004 0.677 1 91.44 7 VAL B CA 1
ATOM 667 C C . VAL B 1 7 ? 4.168 3.943 1.311 1 91.44 7 VAL B C 1
ATOM 669 O O . VAL B 1 7 ? 3.834 3.385 2.357 1 91.44 7 VAL B O 1
ATOM 672 N N . GLY B 1 8 ? 5.262 3.732 0.641 1 90.12 8 GLY B N 1
ATOM 673 C CA . GLY B 1 8 ? 6.324 2.975 1.276 1 90.12 8 GLY B CA 1
ATOM 674 C C . GLY B 1 8 ? 7.281 3.842 2.076 1 90.12 8 GLY B C 1
ATOM 675 O O . GLY B 1 8 ? 7.898 4.758 1.531 1 90.12 8 GLY B O 1
ATOM 676 N N . ILE B 1 9 ? 7.48 3.414 3.389 1 86.06 9 ILE B N 1
ATOM 677 C CA . ILE B 1 9 ? 8.305 4.289 4.219 1 86.06 9 ILE B CA 1
ATOM 678 C C . ILE B 1 9 ? 9.695 3.689 4.379 1 86.06 9 ILE B C 1
ATOM 680 O O . ILE B 1 9 ? 10.484 4.148 5.207 1 86.06 9 ILE B O 1
ATOM 684 N N . GLY B 1 10 ? 9.992 2.689 3.611 1 77.5 10 GLY B N 1
ATOM 685 C CA . GLY B 1 10 ? 11.32 2.1 3.662 1 77.5 10 GLY B CA 1
ATOM 686 C C . GLY B 1 10 ? 11.578 1.317 4.938 1 77.5 10 GLY B C 1
ATOM 687 O O . GLY B 1 10 ? 10.672 0.671 5.465 1 77.5 10 GLY B O 1
ATOM 688 N N . PRO B 1 11 ? 12.906 1.31 5.406 1 72.81 11 PRO B N 1
ATOM 689 C CA . PRO B 1 11 ? 13.25 0.507 6.582 1 72.81 11 PRO B CA 1
ATOM 690 C C . PRO B 1 11 ? 12.742 1.12 7.883 1 72.81 11 PRO B C 1
ATOM 692 O O . PRO B 1 11 ? 13.07 0.635 8.969 1 72.81 11 PRO B O 1
ATOM 695 N N . GLY B 1 12 ? 11.805 2.121 7.789 1 69.5 12 GLY B N 1
ATOM 696 C CA . GLY B 1 12 ? 11.164 2.627 8.992 1 69.5 12 GLY B CA 1
ATOM 697 C C . GLY B 1 12 ? 11.805 3.902 9.516 1 69.5 12 GLY B C 1
ATOM 698 O O . GLY B 1 12 ? 11.367 4.449 10.531 1 69.5 12 GLY B O 1
ATOM 699 N N . SER B 1 13 ? 12.914 4.262 8.906 1 73.06 13 SER B N 1
ATOM 700 C CA . SER B 1 13 ? 13.477 5.523 9.375 1 73.06 13 SER B CA 1
ATOM 701 C C . SER B 1 13 ? 13 6.691 8.523 1 73.06 13 SER B C 1
ATOM 703 O O . SER B 1 13 ? 13 6.609 7.293 1 73.06 13 SER B O 1
ATOM 705 N N . ILE B 1 14 ? 12.531 7.672 9.273 1 80.62 14 ILE B N 1
ATOM 706 C CA . ILE B 1 14 ? 12.086 8.898 8.625 1 80.62 14 ILE B CA 1
ATOM 707 C C . ILE B 1 14 ? 13.203 9.445 7.738 1 80.62 14 ILE B C 1
ATOM 709 O O . ILE B 1 14 ? 12.938 9.977 6.656 1 80.62 14 ILE B O 1
ATOM 713 N N . GLU B 1 15 ? 14.383 9.125 8.227 1 78.81 15 GLU B N 1
ATOM 714 C CA . GLU B 1 15 ? 15.547 9.648 7.52 1 78.81 15 GLU B CA 1
ATOM 715 C C . GLU B 1 15 ? 15.703 8.984 6.156 1 78.81 15 GLU B C 1
ATOM 717 O O . GLU B 1 15 ? 16.328 9.547 5.25 1 78.81 15 GLU B O 1
ATOM 722 N N . ASN B 1 16 ? 15.172 7.895 6.004 1 75.81 16 ASN B N 1
ATOM 723 C CA . ASN B 1 16 ? 15.336 7.145 4.762 1 75.81 16 ASN B CA 1
ATOM 724 C C . ASN B 1 16 ? 14.102 7.258 3.871 1 75.81 16 ASN B C 1
ATOM 726 O O . ASN B 1 16 ? 14.039 6.637 2.809 1 75.81 16 ASN B O 1
ATOM 730 N N . MET B 1 17 ? 13.227 8.102 4.336 1 83.06 17 MET B N 1
ATOM 731 C CA . MET B 1 17 ? 12 8.258 3.559 1 83.06 17 MET B CA 1
ATOM 732 C C . MET B 1 17 ? 12.227 9.18 2.363 1 83.06 17 MET B C 1
ATOM 734 O O . MET B 1 17 ? 12.961 10.164 2.463 1 83.06 17 MET B O 1
ATOM 738 N N . THR B 1 18 ? 11.609 8.766 1.309 1 83.31 18 THR B N 1
ATOM 739 C CA . THR B 1 18 ? 11.688 9.625 0.133 1 83.31 18 THR B CA 1
ATOM 740 C C . THR B 1 18 ? 10.891 10.906 0.341 1 83.31 18 THR B C 1
ATOM 742 O O . THR B 1 18 ? 9.961 10.945 1.154 1 83.31 18 THR B O 1
ATOM 745 N N . LEU B 1 19 ? 11.25 11.875 -0.434 1 84.94 19 LEU B N 1
ATOM 746 C CA . LEU B 1 19 ? 10.508 13.133 -0.381 1 84.94 19 LEU B CA 1
ATOM 747 C C . LEU B 1 19 ? 9.062 12.922 -0.81 1 84.94 19 LEU B C 1
ATOM 749 O O . LEU B 1 19 ? 8.141 13.516 -0.238 1 84.94 19 LEU B O 1
ATOM 753 N N . ARG B 1 20 ? 8.898 12.078 -1.697 1 86.19 20 ARG B N 1
ATOM 754 C CA . ARG B 1 20 ? 7.559 11.789 -2.189 1 86.19 20 ARG B CA 1
ATOM 755 C C . ARG B 1 20 ? 6.691 11.18 -1.095 1 86.19 20 ARG B C 1
ATOM 757 O O . ARG B 1 20 ? 5.527 11.555 -0.931 1 86.19 20 ARG B O 1
ATOM 764 N N . ALA B 1 21 ? 7.273 10.234 -0.48 1 89.44 21 ALA B N 1
ATOM 765 C CA . ALA B 1 21 ? 6.559 9.609 0.628 1 89.44 21 ALA B CA 1
ATOM 766 C C . ALA B 1 21 ? 6.23 10.625 1.715 1 89.44 21 ALA B C 1
ATOM 768 O O . ALA B 1 21 ? 5.098 10.688 2.195 1 89.44 21 ALA B O 1
ATOM 769 N N . ALA B 1 22 ? 7.238 11.414 2.029 1 90.94 22 ALA B N 1
ATOM 770 C CA . ALA B 1 22 ? 7.055 12.438 3.061 1 90.94 22 ALA B CA 1
ATOM 771 C C . ALA B 1 22 ? 5.977 13.438 2.658 1 90.94 22 ALA B C 1
ATOM 773 O O . ALA B 1 22 ? 5.125 13.805 3.473 1 90.94 22 ALA B O 1
ATOM 774 N N . ASN B 1 23 ? 5.98 13.82 1.456 1 92.94 23 ASN B N 1
ATOM 775 C CA . ASN B 1 23 ? 5.004 14.781 0.951 1 92.94 23 ASN B CA 1
ATOM 776 C C . ASN B 1 23 ? 3.59 14.211 0.976 1 92.94 23 ASN B C 1
ATOM 778 O O . ASN B 1 23 ? 2.639 14.906 1.325 1 92.94 23 ASN B O 1
ATOM 782 N N . ALA B 1 24 ? 3.484 12.961 0.565 1 93.75 24 ALA B N 1
ATOM 783 C CA . ALA B 1 24 ? 2.18 12.312 0.583 1 93.75 24 ALA B CA 1
ATOM 784 C C . ALA B 1 24 ? 1.604 12.273 1.995 1 93.75 24 ALA B C 1
ATOM 786 O O . ALA B 1 24 ? 0.427 12.57 2.201 1 93.75 24 ALA B O 1
ATOM 787 N N . ILE B 1 25 ? 2.453 11.93 2.91 1 95.06 25 ILE B N 1
ATOM 788 C CA . ILE B 1 25 ? 2.039 11.852 4.309 1 95.06 25 ILE B CA 1
ATOM 789 C C . ILE B 1 25 ? 1.642 13.242 4.805 1 95.06 25 ILE B C 1
ATOM 791 O O . ILE B 1 25 ? 0.61 13.398 5.465 1 95.06 25 ILE B O 1
ATOM 795 N N . GLU B 1 26 ? 2.43 14.18 4.461 1 95.5 26 GLU B N 1
ATOM 796 C CA . GLU B 1 26 ? 2.158 15.547 4.895 1 95.5 26 GLU B CA 1
ATOM 797 C C . GLU B 1 26 ? 0.823 16.047 4.352 1 95.5 26 GLU B C 1
ATOM 799 O O . GLU B 1 26 ? 0.044 16.672 5.074 1 95.5 26 GLU B O 1
ATOM 804 N N . LYS B 1 27 ? 0.52 15.727 3.201 1 96.56 27 LYS B N 1
ATOM 805 C CA . LYS B 1 27 ? -0.68 16.203 2.523 1 96.56 27 LYS B CA 1
ATOM 806 C C . LYS B 1 27 ? -1.924 15.477 3.016 1 96.56 27 LYS B C 1
ATOM 808 O O . LYS B 1 27 ? -3.043 15.969 2.855 1 96.56 27 LYS B O 1
ATOM 813 N N . SER B 1 28 ? -1.708 14.328 3.529 1 97.56 28 SER B N 1
ATOM 814 C CA . SER B 1 28 ? -2.836 13.477 3.898 1 97.56 28 SER B CA 1
ATOM 815 C C . SER B 1 28 ? -3.494 13.961 5.188 1 97.56 28 SER B C 1
ATOM 817 O O . SER B 1 28 ? -2.809 14.398 6.113 1 97.56 28 SER B O 1
ATOM 819 N N . GLU B 1 29 ? -4.762 13.844 5.168 1 98.19 29 GLU B N 1
ATOM 820 C CA . GLU B 1 29 ? -5.547 14.148 6.359 1 98.19 29 GLU B CA 1
ATOM 821 C C . GLU B 1 29 ? -5.645 12.938 7.277 1 98.19 29 GLU B C 1
ATOM 823 O O . GLU B 1 29 ? -5.773 13.086 8.5 1 98.19 29 GLU B O 1
ATOM 828 N N . ILE B 1 30 ? -5.68 11.812 6.68 1 98.5 30 ILE B N 1
ATOM 829 C CA . ILE B 1 30 ? -5.828 10.555 7.398 1 98.5 30 ILE B CA 1
ATOM 830 C C . ILE B 1 30 ? -4.695 9.602 7.012 1 98.5 30 ILE B C 1
ATOM 832 O O . ILE B 1 30 ? -4.359 9.469 5.832 1 98.5 30 ILE B O 1
ATOM 836 N N . ILE B 1 31 ? -4.145 9.008 8.031 1 98.19 31 ILE B N 1
ATOM 837 C CA . ILE B 1 31 ? -3.096 8.008 7.832 1 98.19 31 ILE B CA 1
ATOM 838 C C . ILE B 1 31 ? -3.594 6.641 8.281 1 98.19 31 ILE B C 1
ATOM 840 O O . ILE B 1 31 ? -4.094 6.492 9.398 1 98.19 31 ILE B O 1
ATOM 844 N N . ILE B 1 32 ? -3.439 5.68 7.387 1 97.94 32 ILE B N 1
ATOM 845 C CA . ILE B 1 32 ? -3.838 4.301 7.648 1 97.94 32 ILE B CA 1
ATOM 846 C C . ILE B 1 32 ? -2.611 3.391 7.59 1 97.94 32 ILE B C 1
ATOM 848 O O . ILE B 1 32 ? -1.776 3.521 6.695 1 97.94 32 ILE B O 1
ATOM 852 N N . GLY B 1 33 ? -2.477 2.52 8.562 1 96.12 33 GLY B N 1
ATOM 853 C CA . GLY B 1 33 ? -1.337 1.618 8.5 1 96.12 33 GLY B CA 1
ATOM 854 C C . GLY B 1 33 ? -1.314 0.604 9.625 1 96.12 33 GLY B C 1
ATOM 855 O O . GLY B 1 33 ? -2.252 0.534 10.422 1 96.12 33 GLY B O 1
ATOM 856 N N . TYR B 1 34 ? -0.295 -0.265 9.562 1 94.38 34 TYR B N 1
ATOM 857 C CA . TYR B 1 34 ? 0.027 -1.206 10.633 1 94.38 34 TYR B CA 1
ATOM 858 C C . TYR B 1 34 ? 0.558 -0.477 11.859 1 94.38 34 TYR B C 1
ATOM 860 O O . TYR B 1 34 ? 1.377 0.437 11.742 1 94.38 34 TYR B O 1
ATOM 868 N N . ASN B 1 35 ? 0.098 -0.907 12.977 1 95.25 35 ASN B N 1
ATOM 869 C CA . ASN B 1 35 ? 0.468 -0.243 14.227 1 95.25 35 ASN B CA 1
ATOM 870 C C . ASN B 1 35 ? 1.971 0.007 14.305 1 95.25 35 ASN B C 1
ATOM 872 O O . ASN B 1 35 ? 2.404 1.119 14.609 1 95.25 35 ASN B O 1
ATOM 876 N N . LYS B 1 36 ? 2.727 -0.925 14 1 91.62 36 LYS B N 1
ATOM 877 C CA . LYS B 1 36 ? 4.18 -0.847 14.125 1 91.62 36 LYS B CA 1
ATOM 878 C C . LYS B 1 36 ? 4.762 0.175 13.148 1 91.62 36 LYS B C 1
ATOM 880 O O . LYS B 1 36 ? 5.672 0.926 13.508 1 91.62 36 LYS B O 1
ATOM 885 N N . TYR B 1 37 ? 4.234 0.202 11.984 1 91.44 37 TYR B N 1
ATOM 886 C CA . TYR B 1 37 ? 4.75 1.129 10.984 1 91.44 37 TYR B CA 1
ATOM 887 C C . TYR B 1 37 ? 4.379 2.566 11.328 1 91.44 37 TYR B C 1
ATOM 889 O O . TYR B 1 37 ? 5.172 3.486 11.125 1 91.44 37 TYR B O 1
ATOM 897 N N . LEU B 1 38 ? 3.213 2.723 11.836 1 94.81 38 LEU B N 1
ATOM 898 C CA . LEU B 1 38 ? 2.768 4.059 12.219 1 94.81 38 LEU B CA 1
ATOM 899 C C . LEU B 1 38 ? 3.576 4.582 13.406 1 94.81 38 LEU B C 1
ATOM 901 O O . LEU B 1 38 ? 3.859 5.781 13.484 1 94.81 38 LEU B O 1
ATOM 905 N N . GLU B 1 39 ? 3.965 3.645 14.258 1 94.12 39 GLU B N 1
ATOM 906 C CA . GLU B 1 39 ? 4.828 4.031 15.367 1 94.12 39 GLU B CA 1
ATOM 907 C C . GLU B 1 39 ? 6.184 4.523 14.875 1 94.12 39 GLU B C 1
ATOM 909 O O . GLU B 1 39 ? 6.746 5.469 15.422 1 94.12 39 GLU B O 1
ATOM 914 N N . MET B 1 40 ? 6.672 4.02 13.844 1 91.25 40 MET B N 1
ATOM 915 C CA . MET B 1 40 ? 7.977 4.359 13.281 1 91.25 40 MET B CA 1
ATOM 916 C C . MET B 1 40 ? 7.98 5.789 12.742 1 91.25 40 MET B C 1
ATOM 918 O O . MET B 1 40 ? 9.031 6.422 12.672 1 91.25 40 MET B O 1
ATOM 922 N N . ILE B 1 41 ? 6.805 6.23 12.414 1 92.81 41 ILE B N 1
ATOM 923 C CA . ILE B 1 41 ? 6.773 7.559 11.812 1 92.81 41 ILE B CA 1
ATOM 924 C C . ILE B 1 41 ? 5.891 8.484 12.656 1 92.81 41 ILE B C 1
ATOM 926 O O . ILE B 1 41 ? 5.246 9.391 12.117 1 92.81 41 ILE B O 1
ATOM 93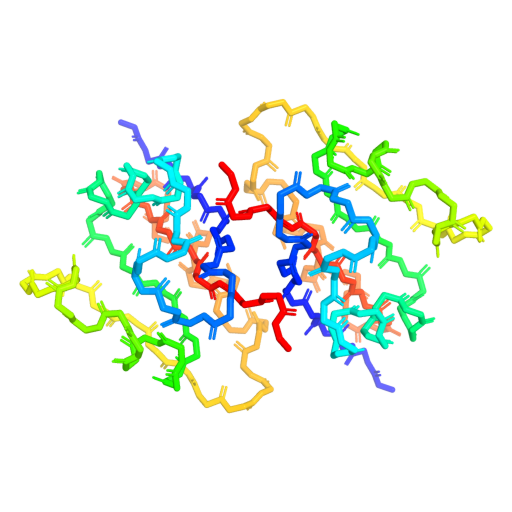0 N N . SER B 1 42 ? 5.707 8.18 13.867 1 94.88 42 SER B N 1
ATOM 931 C CA . SER B 1 42 ? 4.797 8.883 14.766 1 94.88 42 SER B CA 1
ATOM 932 C C . SER B 1 42 ? 5.039 10.391 14.734 1 94.88 42 SER B C 1
ATOM 934 O O . SER B 1 42 ? 4.094 11.18 14.797 1 94.88 42 SER B O 1
ATOM 936 N N . GLN B 1 43 ? 6.219 10.859 14.508 1 94.56 43 GLN B N 1
ATOM 937 C CA . GLN B 1 43 ? 6.566 12.273 14.5 1 94.56 43 GLN B CA 1
ATOM 938 C C . GLN B 1 43 ? 5.984 12.977 13.281 1 94.56 43 GLN B C 1
ATOM 940 O O . GLN B 1 43 ? 5.703 14.18 13.32 1 94.56 43 GLN B O 1
ATOM 945 N N . LEU B 1 44 ? 5.797 12.258 12.266 1 94.25 44 LEU B N 1
ATOM 946 C CA . LEU B 1 44 ? 5.336 12.844 11.008 1 94.25 44 LEU B CA 1
ATOM 947 C C . LEU B 1 44 ? 3.812 12.922 10.977 1 94.25 44 LEU B C 1
ATOM 949 O O . LEU B 1 44 ? 3.242 13.633 10.148 1 94.25 44 LEU B O 1
ATOM 953 N N . ILE B 1 45 ? 3.221 12.156 11.836 1 96.56 45 ILE B N 1
ATOM 954 C CA . ILE B 1 45 ? 1.776 12.055 11.656 1 96.56 45 ILE B CA 1
ATOM 955 C C . ILE B 1 45 ? 1.062 12.609 12.883 1 96.56 45 ILE B C 1
ATOM 957 O O . ILE B 1 45 ? -0.11 12.305 13.117 1 96.56 45 ILE B O 1
ATOM 961 N N . GLN B 1 46 ? 1.766 13.375 13.656 1 95.69 46 GLN B N 1
ATOM 962 C CA . GLN B 1 46 ? 1.164 14.023 14.82 1 95.69 46 GLN B CA 1
ATOM 963 C C . GLN B 1 46 ? 0.012 14.938 14.398 1 95.69 46 GLN B C 1
ATOM 965 O O . GLN B 1 46 ? 0.141 15.711 13.453 1 95.69 46 GLN B O 1
ATOM 970 N N . GLY B 1 47 ? -1.098 14.758 15.117 1 95.94 47 GLY B N 1
ATOM 971 C CA . GLY B 1 47 ? -2.236 15.625 14.875 1 95.94 47 GLY B CA 1
ATOM 972 C C . GLY B 1 47 ? -3.129 15.148 13.75 1 95.94 47 GLY B C 1
ATOM 973 O O . GLY B 1 47 ? -4.18 15.734 13.492 1 95.94 47 GLY B O 1
ATOM 974 N N . LYS B 1 48 ? -2.668 14.203 13.102 1 97.88 48 LYS B N 1
ATOM 975 C CA . LYS B 1 48 ? -3.486 13.672 12.016 1 97.88 48 LYS B CA 1
ATOM 976 C C . LYS B 1 48 ? -4.426 12.578 12.523 1 97.88 48 LYS B C 1
ATOM 978 O O . LYS B 1 48 ? -4.199 12 13.586 1 97.88 48 LYS B O 1
ATOM 983 N N . GLU B 1 49 ? -5.473 12.367 11.727 1 98.19 49 GLU B N 1
ATOM 984 C CA . GLU B 1 49 ? -6.344 11.227 12.008 1 98.19 49 GLU B CA 1
ATOM 985 C C . GLU B 1 49 ? -5.676 9.914 11.602 1 98.19 49 GLU B C 1
ATOM 987 O O . GLU B 1 49 ? -5.121 9.797 10.508 1 98.19 49 GLU B O 1
ATOM 992 N N . ILE B 1 50 ? -5.75 8.945 12.594 1 98.25 50 ILE B N 1
ATOM 993 C CA . ILE B 1 50 ? -5.039 7.691 12.375 1 98.25 50 ILE B CA 1
ATOM 994 C C . ILE B 1 50 ? -6.027 6.527 12.422 1 98.25 50 ILE B C 1
ATOM 996 O O . ILE B 1 50 ? -6.91 6.48 13.281 1 98.25 50 ILE B O 1
ATOM 1000 N N . PHE B 1 51 ? -5.914 5.605 11.469 1 98.12 51 PHE B N 1
ATOM 1001 C CA . PHE B 1 51 ? -6.539 4.289 11.5 1 98.12 51 PHE B CA 1
ATOM 1002 C C . PHE B 1 51 ? -5.488 3.188 11.438 1 98.12 51 PHE B C 1
ATOM 1004 O O . PHE B 1 51 ? -4.75 3.084 10.453 1 98.12 51 PHE B O 1
ATOM 1011 N N . SER B 1 52 ? -5.422 2.447 12.484 1 97 52 SER B N 1
ATOM 1012 C CA . SER B 1 52 ? -4.379 1.432 12.57 1 97 52 SER B CA 1
ATOM 1013 C C . SER B 1 52 ? -4.973 0.045 12.797 1 97 52 SER B C 1
ATOM 1015 O O . SER B 1 52 ? -6.043 -0.089 13.391 1 97 52 SER B O 1
ATOM 1017 N N . THR B 1 53 ? -4.402 -0.879 12.219 1 95.44 53 THR B N 1
ATOM 1018 C CA . THR B 1 53 ? -4.746 -2.279 12.438 1 95.44 53 THR B CA 1
ATOM 1019 C C . THR B 1 53 ? -3.516 -3.08 12.852 1 95.44 53 THR B C 1
ATOM 1021 O O . THR B 1 53 ? -2.385 -2.613 12.703 1 95.44 53 THR B O 1
ATOM 1024 N N . GLY B 1 54 ? -3.842 -4.238 13.508 1 91.56 54 GLY B N 1
ATOM 1025 C CA . GLY B 1 54 ? -2.76 -5.176 13.773 1 91.56 54 GLY B CA 1
ATOM 1026 C C . GLY B 1 54 ? -2.289 -5.91 12.531 1 91.56 54 GLY B C 1
ATOM 1027 O O . GLY B 1 54 ? -2.602 -5.504 11.406 1 91.56 54 GLY B O 1
ATOM 1028 N N . MET B 1 55 ? -1.534 -6.988 12.891 1 84.75 55 MET B N 1
ATOM 1029 C CA . MET B 1 55 ? -1.028 -7.832 11.812 1 84.75 55 MET B CA 1
ATOM 1030 C C . MET B 1 55 ? -2.174 -8.508 11.062 1 84.75 55 MET B C 1
ATOM 1032 O O . MET B 1 55 ? -3.223 -8.781 11.648 1 84.75 55 MET B O 1
ATOM 1036 N N . LYS B 1 56 ? -2.209 -8.68 9.805 1 83.69 56 LYS B N 1
ATOM 1037 C CA . LYS B 1 56 ? -3.17 -9.367 8.945 1 83.69 56 LYS B CA 1
ATOM 1038 C C . LYS B 1 56 ? -4.406 -8.5 8.703 1 83.69 56 LYS B C 1
ATOM 1040 O O . LYS B 1 56 ? -5.484 -9.023 8.422 1 83.69 56 LYS B O 1
ATOM 1045 N N . GLY B 1 57 ? -4.281 -7.219 8.938 1 93.19 57 GLY B N 1
ATOM 1046 C 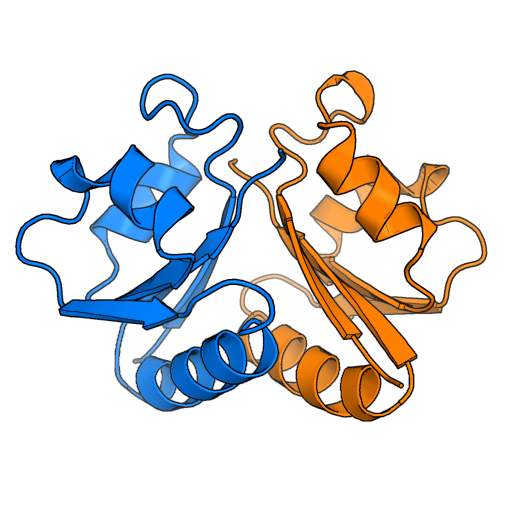CA . GLY B 1 57 ? -5.395 -6.309 8.727 1 93.19 57 GLY B CA 1
ATOM 1047 C C . GLY B 1 57 ? -5.316 -5.566 7.406 1 93.19 57 GLY B C 1
ATOM 1048 O O . GLY B 1 57 ? -5.766 -4.422 7.301 1 93.19 57 GLY B O 1
ATOM 1049 N N . GLU B 1 58 ? -4.648 -6.066 6.414 1 93.81 58 GLU B N 1
ATOM 1050 C CA . GLU B 1 58 ? -4.418 -5.387 5.141 1 93.81 58 GLU B CA 1
ATOM 1051 C C . GLU B 1 58 ? -5.73 -5.133 4.406 1 93.81 58 GLU B C 1
ATOM 1053 O O . GLU B 1 58 ? -5.934 -4.055 3.844 1 93.81 58 GLU B O 1
ATOM 1058 N N . ILE B 1 59 ? -6.645 -6.094 4.461 1 94.81 59 ILE B N 1
ATOM 1059 C CA . ILE B 1 59 ? -7.922 -5.945 3.777 1 94.81 59 ILE B CA 1
ATOM 1060 C C . ILE B 1 59 ? -8.727 -4.816 4.422 1 94.81 59 ILE B C 1
ATOM 1062 O O . ILE B 1 59 ? -9.25 -3.945 3.729 1 94.81 59 ILE B O 1
ATOM 1066 N N . GLU B 1 60 ? -8.695 -4.844 5.699 1 96 60 GLU B N 1
ATOM 1067 C CA . GLU B 1 60 ? -9.406 -3.791 6.43 1 96 60 GLU B CA 1
ATOM 1068 C C . GLU B 1 60 ? -8.805 -2.418 6.133 1 96 60 GLU B C 1
ATOM 1070 O O . GLU B 1 60 ? -9.539 -1.447 5.934 1 96 60 GLU B O 1
ATOM 1075 N N . ARG B 1 61 ? -7.523 -2.33 6.121 1 96.94 61 ARG B N 1
ATOM 1076 C CA . ARG B 1 61 ? -6.848 -1.071 5.828 1 96.94 61 ARG B CA 1
ATOM 1077 C C . ARG B 1 61 ? -7.223 -0.561 4.441 1 96.94 61 ARG B C 1
ATOM 1079 O O . ARG B 1 61 ? -7.52 0.623 4.27 1 96.94 61 ARG B O 1
ATOM 1086 N N . CYS B 1 62 ? -7.254 -1.416 3.486 1 97 62 CYS B N 1
ATOM 1087 C CA . CYS B 1 62 ? -7.586 -1.021 2.123 1 97 62 CYS B CA 1
ATOM 1088 C C . CYS B 1 62 ? -9.047 -0.586 2.021 1 97 62 CYS B C 1
ATOM 1090 O O . CYS B 1 62 ? -9.359 0.408 1.363 1 97 62 CYS B O 1
ATOM 1092 N N . LYS B 1 63 ? -9.922 -1.323 2.664 1 97.19 63 LYS B N 1
ATOM 1093 C CA . LYS B 1 63 ? -11.336 -0.958 2.641 1 97.19 63 LYS B CA 1
ATOM 1094 C C . LYS B 1 63 ? -11.555 0.431 3.23 1 97.19 63 LYS B C 1
ATOM 1096 O O . LYS B 1 63 ? -12.25 1.262 2.639 1 97.19 63 LYS B O 1
ATOM 1101 N N . LYS B 1 64 ? -10.945 0.616 4.344 1 97.69 64 LYS B N 1
ATOM 1102 C CA . LYS B 1 64 ? -11.078 1.902 5.023 1 97.69 64 LYS B CA 1
ATOM 1103 C C . LYS B 1 64 ? -10.477 3.027 4.188 1 97.69 64 LYS B C 1
ATOM 1105 O O . LYS B 1 64 ? -11.047 4.117 4.098 1 97.69 64 LYS B O 1
ATOM 1110 N N . ALA B 1 65 ? -9.352 2.777 3.613 1 97.81 65 ALA B N 1
ATOM 1111 C CA . ALA B 1 65 ? -8.688 3.764 2.77 1 97.81 65 ALA B CA 1
ATOM 1112 C C . ALA B 1 65 ? -9.57 4.172 1.595 1 97.81 65 ALA B C 1
ATOM 1114 O O . ALA B 1 65 ? -9.703 5.363 1.293 1 97.81 65 ALA B O 1
ATOM 1115 N N . ILE B 1 66 ? -10.203 3.215 0.977 1 97.5 66 ILE B N 1
ATOM 1116 C CA . ILE B 1 66 ? -11.078 3.482 -0.155 1 97.5 66 ILE B CA 1
ATOM 1117 C C . ILE B 1 66 ? -12.258 4.344 0.298 1 97.5 66 ILE B C 1
ATOM 1119 O O . ILE B 1 66 ? -12.586 5.348 -0.344 1 97.5 66 ILE B O 1
ATOM 1123 N N . GLU B 1 67 ? -12.805 3.955 1.327 1 97.69 67 GLU B N 1
ATOM 1124 C CA . GLU B 1 67 ? -13.969 4.656 1.849 1 97.69 67 GLU B CA 1
ATOM 1125 C C . GLU B 1 67 ? -13.648 6.109 2.17 1 97.69 67 GLU B C 1
ATOM 1127 O O . GLU B 1 67 ? -14.352 7.023 1.732 1 97.69 67 GLU B O 1
ATOM 1132 N N . LEU B 1 68 ? -12.625 6.34 2.844 1 97.75 68 LEU B N 1
ATOM 1133 C CA . LEU B 1 68 ? -12.297 7.668 3.352 1 97.75 68 LEU B CA 1
ATOM 1134 C C . LEU B 1 68 ? -11.719 8.547 2.246 1 97.75 68 LEU B C 1
ATOM 1136 O O . LEU B 1 68 ? -11.883 9.773 2.273 1 97.75 68 LEU B O 1
ATOM 1140 N N . SER B 1 69 ? -11.094 7.922 1.322 1 97.69 69 SER B N 1
ATOM 1141 C CA . SER B 1 69 ? -10.43 8.688 0.27 1 97.69 69 SER B CA 1
ATOM 1142 C C . SER B 1 69 ? -11.438 9.219 -0.745 1 97.69 69 SER B C 1
ATOM 1144 O O . SER B 1 69 ? -11.07 9.945 -1.667 1 97.69 69 SER B O 1
ATOM 1146 N N . LYS B 1 70 ? -12.68 8.797 -0.571 1 95.88 70 LYS B N 1
ATOM 1147 C CA . LYS B 1 70 ? -13.727 9.344 -1.429 1 95.88 70 LYS B CA 1
ATOM 1148 C C . LYS B 1 70 ? -13.867 10.852 -1.237 1 95.88 70 LYS B C 1
ATOM 1150 O O . LYS B 1 70 ? -14.25 11.562 -2.164 1 95.88 70 LYS B O 1
ATOM 1155 N N . SER B 1 71 ? -13.477 11.336 -0.09 1 97 71 SER B N 1
ATOM 1156 C CA . SER B 1 71 ? -13.703 12.758 0.18 1 97 71 SER B CA 1
ATOM 1157 C C . SER B 1 71 ? -12.508 13.375 0.896 1 97 71 SER B C 1
ATOM 1159 O O . SER B 1 71 ? -12.469 14.586 1.115 1 97 71 SER B O 1
ATOM 1161 N N . LYS B 1 72 ? -11.539 12.609 1.302 1 97.94 72 LYS B N 1
ATOM 1162 C CA . LYS B 1 72 ? -10.375 13.086 2.045 1 97.94 72 LYS B CA 1
ATOM 1163 C C . LYS B 1 72 ? -9.078 12.609 1.396 1 97.94 72 LYS B C 1
ATOM 1165 O O . LYS B 1 72 ? -9.086 11.703 0.558 1 97.94 72 LYS B O 1
ATOM 1170 N N . ILE B 1 73 ? -8.016 13.227 1.756 1 97.81 73 ILE B N 1
ATOM 1171 C CA . ILE B 1 73 ? -6.695 12.766 1.334 1 97.81 73 ILE B CA 1
ATOM 1172 C C . ILE B 1 73 ? -6.152 11.758 2.348 1 97.81 73 ILE B C 1
ATOM 1174 O O . ILE B 1 73 ? -5.969 12.086 3.521 1 97.81 73 ILE B O 1
ATOM 1178 N N . VAL B 1 74 ? -5.922 10.531 1.837 1 98.12 74 VAL B N 1
ATOM 1179 C CA . VAL B 1 74 ? -5.57 9.414 2.709 1 98.12 74 VAL B CA 1
ATOM 1180 C C . VAL B 1 74 ? -4.266 8.781 2.236 1 98.12 74 VAL B C 1
ATOM 1182 O O . VAL B 1 74 ? -4.051 8.609 1.033 1 98.12 74 VAL B O 1
ATOM 1185 N N . SER B 1 75 ? -3.408 8.453 3.174 1 96.81 75 SER B N 1
ATOM 1186 C CA . SER B 1 75 ? -2.24 7.625 2.885 1 96.81 75 SER B CA 1
ATOM 1187 C C . SER B 1 75 ? -2.314 6.289 3.615 1 96.81 75 SER B C 1
ATOM 1189 O O . SER B 1 75 ? -2.553 6.246 4.824 1 96.81 75 SER B O 1
ATOM 1191 N N . ILE B 1 76 ? -2.08 5.223 2.863 1 96.62 76 ILE B N 1
ATOM 1192 C CA . ILE B 1 76 ? -1.796 3.936 3.49 1 96.62 76 ILE B CA 1
ATOM 1193 C C . ILE B 1 76 ? -0.286 3.715 3.555 1 96.62 76 ILE B C 1
ATOM 1195 O O . ILE B 1 76 ? 0.397 3.752 2.527 1 96.62 76 ILE B O 1
ATOM 1199 N N . VAL B 1 77 ? 0.176 3.41 4.734 1 93.81 77 VAL B N 1
ATOM 1200 C CA . VAL B 1 77 ? 1.609 3.277 4.973 1 93.81 77 VAL B CA 1
ATOM 1201 C C . VAL B 1 77 ? 2.002 1.801 4.945 1 93.81 77 VAL B C 1
ATOM 1203 O O . VAL B 1 77 ? 1.32 0.96 5.535 1 93.81 77 VAL B O 1
ATOM 1206 N N . SER B 1 78 ? 2.994 1.549 4.172 1 90.31 78 SER B N 1
ATOM 1207 C CA . SER B 1 78 ? 3.586 0.216 4.113 1 90.31 78 SER B CA 1
ATOM 1208 C C . SER B 1 78 ? 5.102 0.278 4.258 1 90.31 78 SER B C 1
ATOM 1210 O O . SER B 1 78 ? 5.68 1.364 4.34 1 90.31 78 SER B O 1
ATOM 1212 N N . THR B 1 79 ? 5.703 -0.797 4.527 1 79.5 79 THR B N 1
ATOM 1213 C CA . THR B 1 79 ? 7.156 -0.843 4.637 1 79.5 79 THR B CA 1
ATOM 1214 C C . THR B 1 79 ? 7.75 -1.778 3.588 1 79.5 79 THR B C 1
ATOM 1216 O O . THR B 1 79 ? 7.027 -2.547 2.951 1 79.5 79 THR B O 1
ATOM 1219 N N . GLY B 1 80 ? 8.898 -1.434 3.178 1 66.94 80 GLY B N 1
ATOM 1220 C CA . GLY B 1 80 ? 9.68 -2.389 2.406 1 66.94 80 GLY B CA 1
ATOM 1221 C C . GLY B 1 80 ? 10.352 -3.445 3.268 1 66.94 80 GLY B C 1
ATOM 1222 O O . GLY B 1 80 ? 11.266 -4.137 2.812 1 66.94 80 GLY B O 1
ATOM 1223 N N . ASP B 1 81 ? 10.039 -3.541 4.551 1 51.47 81 ASP B N 1
ATOM 1224 C CA . ASP B 1 81 ? 10.773 -4.473 5.398 1 51.47 81 ASP B CA 1
ATOM 1225 C C . ASP B 1 81 ? 9.992 -5.773 5.59 1 51.47 81 ASP B C 1
ATOM 1227 O O . ASP B 1 81 ? 8.773 -5.805 5.402 1 51.47 81 ASP B O 1
#

InterPro domains:
  IPR000878 Tetrapyrrole methylase [PF00590] (3-81)
  IPR014777 Tetrapyrrole methylase, subdomain 1 [G3DSA:3.40.1010.10] (1-81)
  IPR035996 Tetrapyrrole methylase superfamily [SSF53790] (1-81)
  IPR051810 Precorrin Methyltransferase [PTHR47036] (1-81)

Radius of gyration: 14.04 Å; Cα contacts (8 Å, |Δi|>4): 382; chains: 2; bounding box: 33×35×30 Å

Nearest PDB structures (foldseek):
  3hh1-assembly3_D  TM=7.543E-01  e=8.269E-06  Chlorobaculum tepidum
  6p5z-assembly1_A  TM=7.588E-01  e=7.296E-05  Salmonella enterica subsp. enterica serovar Typhimurium
  1pjs-assembly1_A  TM=7.548E-01  e=1.158E-04  Salmonella enterica subsp. enterica serovar Typhimurium
  6p5z-assembly1_B  TM=7.751E-01  e=3.328E-04  Salmonella enterica subsp. enterica serovar Typhimurium
  5hw4-assembly1_A  TM=6.948E-01  e=9.016E-03  Escherichia coli K-12

Organism: NCBI:txid1408889

pLDDT: mean 91.51, std 8.63, range [51.22, 98.5]

Solvent-accessible surface area (backbone atoms only — not comparable to full-atom values): 8175 Å² total; per-residue (Å²): 130,32,34,60,43,63,30,4,36,20,88,47,40,70,85,66,37,24,68,48,26,52,49,51,50,64,67,25,53,32,43,31,29,38,51,69,62,46,60,48,42,44,84,72,48,65,91,46,47,76,49,68,34,62,88,91,33,49,60,59,49,44,52,51,44,52,61,51,15,65,69,32,34,26,25,37,52,28,35,10,75,131,32,34,60,44,64,30,4,37,20,90,46,40,72,86,66,37,24,68,49,28,52,48,49,51,64,68,26,53,33,41,30,30,39,51,69,60,47,60,48,41,43,84,74,48,65,92,46,47,75,46,67,33,62,89,92,34,49,58,58,48,43,53,50,46,51,61,50,14,66,69,32,33,27,25,38,52,29,35,9,79

Foldseek 3Di:
DFEEAEAAQEPLAVVPGDPVRLVLLQQFQEEEEAPVSCVSPVVSNPPHHYHYDHPPCPVVRVVVRVVVRVPTRYYYYDYPD/DFEEAEAAQEPLAVVPGDPVRLVLLQQFQEEEEAPVSCVSPVVSNPPHHYHYDHPPCVVVRVVVRVVVRVPTRYYYYDYPD